Protein AF-T1AIA1-F1 (afdb_monomer_lite)

Structure (mmCIF, N/CA/C/O backbone):
data_AF-T1AIA1-F1
#
_entry.id   AF-T1AIA1-F1
#
loop_
_atom_site.group_PDB
_atom_site.id
_atom_site.type_symbol
_atom_site.label_atom_id
_atom_site.label_alt_id
_atom_site.label_comp_id
_atom_site.label_asym_id
_atom_site.label_entity_id
_atom_site.label_seq_id
_atom_site.pdbx_PDB_ins_code
_atom_site.Cartn_x
_atom_site.Cartn_y
_atom_site.Cartn_z
_atom_site.occupancy
_atom_site.B_iso_or_equiv
_atom_site.auth_seq_id
_atom_site.auth_comp_id
_atom_site.auth_asym_id
_atom_site.auth_atom_id
_atom_site.pdbx_PDB_model_num
ATOM 1 N N . MET A 1 1 ? -11.951 -2.498 -1.696 1.00 87.94 1 MET A N 1
ATOM 2 C CA . MET A 1 1 ? -12.259 -1.050 -1.630 1.00 87.94 1 MET A CA 1
ATOM 3 C C . MET A 1 1 ? -13.754 -0.791 -1.481 1.00 87.94 1 MET A C 1
ATOM 5 O O . MET A 1 1 ? -14.153 -0.479 -0.371 1.00 87.94 1 MET A O 1
ATOM 9 N N . ARG A 1 2 ? -14.587 -1.015 -2.513 1.00 91.12 2 ARG A N 1
ATOM 10 C CA . ARG A 1 2 ? -16.039 -0.711 -2.474 1.00 91.12 2 ARG A CA 1
ATOM 11 C C . ARG A 1 2 ? -16.793 -1.255 -1.250 1.00 91.12 2 ARG A C 1
ATOM 13 O O . ARG A 1 2 ? -17.653 -0.563 -0.719 1.00 91.12 2 ARG A O 1
ATOM 20 N N . ARG A 1 3 ? -16.472 -2.477 -0.800 1.00 93.62 3 ARG A N 1
ATOM 21 C CA . ARG A 1 3 ? -17.016 -3.064 0.440 1.00 93.62 3 ARG A CA 1
ATOM 22 C C . ARG A 1 3 ? -16.714 -2.180 1.652 1.00 93.62 3 ARG A C 1
ATOM 24 O O . ARG A 1 3 ? -17.634 -1.756 2.336 1.00 93.62 3 ARG A O 1
ATOM 31 N N . LEU A 1 4 ? -15.438 -1.848 1.850 1.00 93.88 4 LEU A N 1
ATOM 32 C CA . LEU A 1 4 ? -14.962 -1.035 2.970 1.00 93.88 4 LEU A CA 1
ATOM 33 C C . LEU A 1 4 ? -15.550 0.377 2.938 1.00 93.88 4 LEU A C 1
ATOM 35 O O . LEU A 1 4 ? -16.014 0.851 3.962 1.00 93.88 4 LEU A O 1
ATOM 39 N N . GLU A 1 5 ? -15.602 1.029 1.776 1.00 91.38 5 GLU A N 1
ATOM 40 C CA . GLU A 1 5 ? -16.224 2.358 1.646 1.00 91.38 5 GLU A CA 1
ATOM 41 C C . GLU A 1 5 ? -17.695 2.350 2.072 1.00 91.38 5 GLU A C 1
ATOM 43 O O . GLU A 1 5 ? -18.140 3.224 2.817 1.00 91.38 5 GLU A O 1
ATOM 48 N N . ARG A 1 6 ? -18.444 1.341 1.611 1.00 93.94 6 ARG A N 1
ATOM 49 C CA . ARG A 1 6 ? -19.867 1.180 1.913 1.00 93.94 6 ARG A CA 1
ATOM 50 C C . ARG A 1 6 ? -20.098 0.849 3.384 1.00 93.94 6 ARG A C 1
ATOM 52 O O . ARG A 1 6 ? -20.965 1.447 4.010 1.00 93.94 6 ARG A O 1
ATOM 59 N N . GLU A 1 7 ? -19.368 -0.124 3.916 1.00 95.38 7 GLU A N 1
ATOM 60 C CA . GLU A 1 7 ? -19.650 -0.697 5.235 1.00 95.38 7 GLU A CA 1
ATOM 61 C C . GLU A 1 7 ? -19.022 0.099 6.373 1.00 95.38 7 GLU A C 1
ATOM 63 O O . GLU A 1 7 ? -19.623 0.196 7.436 1.00 95.38 7 GLU A O 1
ATOM 68 N N . LEU A 1 8 ? -17.883 0.759 6.152 1.00 92.81 8 LEU A N 1
ATOM 69 C CA . LEU A 1 8 ? -17.290 1.670 7.135 1.00 92.81 8 LEU A CA 1
ATOM 70 C C . LEU A 1 8 ? -17.974 3.048 7.142 1.00 92.81 8 LEU A C 1
ATOM 72 O O . LEU A 1 8 ? -17.595 3.916 7.924 1.00 92.81 8 LEU A O 1
ATOM 76 N N . GLY A 1 9 ? -18.982 3.274 6.292 1.00 83.75 9 GLY A N 1
ATOM 77 C CA . GLY A 1 9 ? -19.882 4.426 6.398 1.00 83.75 9 GLY A CA 1
ATOM 78 C C . GLY A 1 9 ? -19.182 5.785 6.305 1.00 83.75 9 GLY A C 1
ATOM 79 O O . GLY A 1 9 ? -19.553 6.715 7.013 1.00 83.75 9 GLY A O 1
ATOM 80 N N . GLY A 1 10 ? -18.143 5.898 5.471 1.00 83.56 10 GLY A N 1
ATOM 81 C CA . GLY A 1 10 ? -17.362 7.133 5.316 1.00 83.56 10 GLY A CA 1
ATOM 82 C C . GLY A 1 10 ? -16.271 7.359 6.370 1.00 83.56 10 GLY A C 1
ATOM 83 O O . GLY A 1 10 ? -15.571 8.363 6.297 1.00 83.56 10 GLY A O 1
ATOM 84 N N . SER A 1 11 ? -16.074 6.427 7.310 1.00 91.81 11 SER A N 1
ATOM 85 C CA . SER A 1 11 ? -14.933 6.458 8.244 1.00 91.81 11 SER A CA 1
ATOM 86 C C . SER A 1 11 ? -13.616 5.986 7.618 1.00 91.81 11 SER A C 1
ATOM 88 O O . SER A 1 11 ? -12.559 6.119 8.236 1.00 91.81 11 SER A O 1
ATOM 90 N N . LEU A 1 12 ? -13.654 5.444 6.395 1.00 94.38 12 LEU A N 1
ATOM 91 C CA . LEU A 1 12 ? -12.466 5.015 5.661 1.00 94.38 12 LEU A CA 1
ATOM 92 C C . LEU A 1 12 ? -11.577 6.225 5.345 1.00 94.38 12 LEU A C 1
ATOM 94 O O . LEU A 1 12 ? -11.960 7.093 4.565 1.00 94.38 12 LEU A O 1
ATOM 98 N N . SER A 1 13 ? -10.386 6.275 5.943 1.00 93.56 13 SER A N 1
ATOM 99 C CA . SER A 1 13 ? -9.456 7.397 5.792 1.00 93.56 13 SER A CA 1
ATOM 100 C C . SER A 1 13 ? -8.325 7.123 4.810 1.00 93.56 13 SER A C 1
ATOM 102 O O . SER A 1 13 ? -7.755 8.071 4.272 1.00 93.56 13 SER A O 1
ATOM 104 N N . SER A 1 14 ? -7.963 5.857 4.593 1.00 95.19 14 SER A N 1
ATOM 105 C CA . SER A 1 14 ? -6.889 5.485 3.665 1.00 95.19 14 SER A CA 1
ATOM 106 C C . SER A 1 14 ? -7.141 4.116 3.045 1.00 95.19 14 SER A C 1
ATOM 108 O O . SER A 1 14 ? -7.561 3.185 3.733 1.00 95.19 14 SER A O 1
ATOM 110 N N . PHE A 1 15 ? -6.854 3.999 1.749 1.00 96.38 15 PHE A N 1
ATOM 111 C CA . PHE A 1 15 ? -6.821 2.733 1.022 1.00 96.38 15 PHE A CA 1
ATOM 112 C C . PHE A 1 15 ? -5.589 2.744 0.115 1.00 96.38 15 PHE A C 1
ATOM 114 O O . PHE A 1 15 ? -5.622 3.213 -1.025 1.00 96.38 15 PHE A O 1
ATOM 121 N N . GLU A 1 16 ? -4.494 2.239 0.661 1.00 97.44 16 GLU A N 1
ATOM 122 C CA . GLU A 1 16 ? -3.190 2.173 0.016 1.00 97.44 16 GLU A CA 1
ATOM 123 C C . GLU A 1 16 ? -2.985 0.786 -0.575 1.00 97.44 16 GLU A C 1
ATOM 125 O O . GLU A 1 16 ? -3.250 -0.219 0.084 1.00 97.44 16 GLU A O 1
ATOM 130 N N . VAL A 1 17 ? -2.480 0.714 -1.802 1.00 97.38 17 VAL A N 1
ATOM 131 C CA . VAL A 1 17 ? -2.192 -0.550 -2.478 1.00 97.38 17 VAL A CA 1
ATOM 132 C C . VAL A 1 17 ? -0.716 -0.638 -2.839 1.00 97.38 17 VAL A C 1
ATOM 134 O O . VAL A 1 17 ? -0.103 0.312 -3.321 1.00 97.38 17 VAL A O 1
ATOM 137 N N . MET A 1 18 ? -0.141 -1.808 -2.609 1.00 98.12 18 MET A N 1
ATOM 138 C CA . MET A 1 18 ? 1.230 -2.153 -2.950 1.00 98.12 18 MET A CA 1
ATOM 139 C C . MET A 1 18 ? 1.205 -3.408 -3.813 1.00 98.12 18 MET A C 1
ATOM 141 O O . MET A 1 18 ? 0.589 -4.412 -3.441 1.00 98.12 18 MET A O 1
ATOM 145 N N . TRP A 1 19 ? 1.885 -3.369 -4.957 1.00 97.69 19 TRP A N 1
ATOM 146 C CA . TRP A 1 19 ? 2.113 -4.576 -5.746 1.00 97.69 19 TRP A CA 1
ATOM 147 C C . TRP A 1 19 ? 3.167 -5.454 -5.073 1.00 97.69 19 TRP A C 1
ATOM 149 O O . TRP A 1 19 ? 3.934 -5.003 -4.212 1.00 97.69 19 TRP A O 1
ATOM 159 N N . ALA A 1 20 ? 3.202 -6.724 -5.470 1.00 97.38 20 ALA A N 1
ATOM 160 C CA . ALA A 1 20 ? 4.106 -7.725 -4.916 1.00 97.38 20 ALA A CA 1
ATOM 161 C C . ALA A 1 20 ? 5.574 -7.282 -4.915 1.00 97.38 20 ALA A C 1
ATOM 163 O O . ALA A 1 20 ? 6.309 -7.578 -3.975 1.00 97.38 20 ALA A O 1
ATOM 164 N N . GLU A 1 21 ? 6.001 -6.572 -5.954 1.00 96.44 21 GLU A N 1
ATOM 165 C CA . GLU A 1 21 ? 7.354 -6.049 -6.121 1.00 96.44 21 GLU A CA 1
ATOM 166 C C . GLU A 1 21 ? 7.685 -5.026 -5.034 1.00 96.44 21 GLU A C 1
ATOM 168 O O . GLU A 1 21 ? 8.702 -5.177 -4.358 1.00 96.44 21 GLU A O 1
ATOM 173 N N . PHE A 1 22 ? 6.806 -4.043 -4.806 1.00 98.06 22 PHE A N 1
ATOM 174 C CA . PHE A 1 22 ? 7.011 -3.022 -3.777 1.00 98.06 22 PHE A CA 1
ATOM 175 C C . PHE A 1 22 ? 6.980 -3.633 -2.376 1.00 98.06 22 PHE A C 1
ATOM 177 O O . PHE A 1 22 ? 7.886 -3.395 -1.582 1.00 98.06 22 PHE A O 1
ATOM 184 N N . TYR A 1 23 ? 5.991 -4.486 -2.085 1.00 98.50 23 TYR A N 1
ATOM 185 C CA . TYR A 1 23 ? 5.890 -5.120 -0.770 1.00 98.50 23 TYR A CA 1
ATOM 186 C C . TYR A 1 23 ? 7.129 -5.954 -0.442 1.00 98.50 23 TYR A C 1
ATOM 188 O O . TYR A 1 23 ? 7.689 -5.845 0.647 1.00 98.50 23 TYR A O 1
ATOM 196 N N . ARG A 1 24 ? 7.604 -6.761 -1.397 1.00 97.69 24 ARG A N 1
ATOM 197 C CA . ARG A 1 24 ? 8.828 -7.555 -1.242 1.00 97.69 24 ARG A CA 1
ATOM 198 C C . ARG A 1 24 ? 10.041 -6.662 -1.012 1.00 97.69 24 ARG A C 1
ATOM 200 O O . ARG A 1 24 ? 10.855 -6.972 -0.147 1.00 97.69 24 ARG A O 1
ATOM 207 N N . LEU A 1 25 ? 10.145 -5.563 -1.757 1.00 97.00 25 LEU A N 1
ATOM 208 C CA . LEU A 1 25 ? 11.252 -4.619 -1.672 1.00 97.00 25 LEU A CA 1
ATOM 209 C C . LEU A 1 25 ? 11.380 -4.003 -0.271 1.00 97.00 25 LEU A C 1
ATOM 211 O O . LEU A 1 25 ? 12.470 -4.028 0.296 1.00 97.00 25 LEU A O 1
ATOM 215 N N . VAL A 1 26 ? 10.274 -3.524 0.307 1.00 97.81 26 VAL A N 1
ATOM 216 C CA . VAL A 1 26 ? 10.261 -2.867 1.632 1.00 97.81 26 VAL A CA 1
ATOM 217 C C . VAL A 1 26 ? 10.292 -3.845 2.813 1.00 97.81 26 VAL A C 1
ATOM 219 O O . VAL A 1 26 ? 10.475 -3.437 3.956 1.00 97.81 26 VAL A O 1
ATOM 222 N N . THR A 1 27 ? 10.132 -5.148 2.563 1.00 97.94 27 THR A N 1
ATOM 223 C CA . THR A 1 27 ? 10.113 -6.192 3.609 1.00 97.94 27 THR A CA 1
ATOM 224 C C . THR A 1 27 ? 11.283 -7.173 3.543 1.00 97.94 27 THR A C 1
ATOM 226 O O . THR A 1 27 ? 11.347 -8.106 4.348 1.00 97.94 27 THR A O 1
ATOM 229 N N . THR A 1 28 ? 12.198 -6.989 2.587 1.00 96.69 28 THR A N 1
ATOM 230 C CA . THR A 1 28 ? 13.356 -7.864 2.373 1.00 96.69 28 THR A CA 1
ATOM 231 C C . THR A 1 28 ? 14.646 -7.071 2.507 1.00 96.69 28 THR A C 1
ATOM 233 O O . THR A 1 28 ? 14.791 -5.996 1.916 1.00 96.69 28 THR A O 1
ATOM 236 N N . ALA A 1 29 ? 15.613 -7.643 3.230 1.00 94.75 29 ALA A N 1
ATOM 237 C CA . ALA A 1 29 ? 16.941 -7.066 3.410 1.00 94.75 29 ALA A CA 1
ATOM 238 C C . ALA A 1 29 ? 17.540 -6.589 2.063 1.00 94.75 29 ALA A C 1
ATOM 240 O O . ALA A 1 29 ? 17.361 -7.262 1.043 1.00 94.75 29 ALA A O 1
ATOM 241 N N . PRO A 1 30 ? 18.238 -5.440 2.031 1.00 94.50 30 PRO A N 1
ATOM 242 C CA . PRO A 1 30 ? 18.650 -4.605 3.167 1.00 94.50 30 PRO A CA 1
ATOM 243 C C . PRO A 1 30 ? 17.568 -3.683 3.760 1.00 94.50 30 PRO A C 1
ATOM 245 O O . PRO A 1 30 ? 17.893 -2.922 4.671 1.00 94.50 30 PRO A O 1
ATOM 248 N N . ALA A 1 31 ? 16.313 -3.730 3.295 1.00 96.75 31 ALA A N 1
ATOM 249 C CA . ALA A 1 31 ? 15.253 -2.925 3.900 1.00 96.75 31 ALA A CA 1
ATOM 250 C C . ALA A 1 31 ? 15.092 -3.265 5.399 1.00 96.75 31 ALA A C 1
ATOM 252 O O . ALA A 1 31 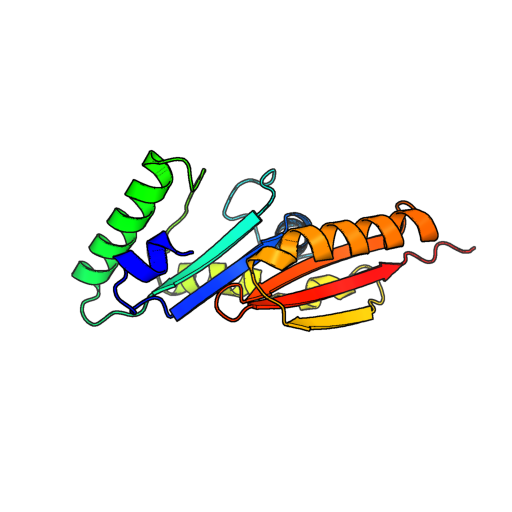? 15.198 -4.438 5.776 1.00 96.75 31 ALA A O 1
ATOM 253 N N . PRO A 1 32 ? 14.842 -2.265 6.265 1.00 95.00 32 PRO A N 1
ATOM 254 C CA . PRO A 1 32 ? 14.662 -2.483 7.701 1.00 95.00 32 PRO A CA 1
ATOM 255 C C . PRO A 1 32 ? 13.310 -3.133 8.031 1.00 95.00 32 PRO A C 1
ATOM 257 O O . PRO A 1 32 ? 13.150 -3.736 9.096 1.00 95.00 32 PRO A O 1
ATOM 260 N N . GLY A 1 33 ? 12.331 -2.989 7.133 1.00 95.00 33 GLY A N 1
ATOM 261 C CA . GLY A 1 33 ? 11.005 -3.564 7.267 1.00 95.00 33 GLY A CA 1
ATOM 262 C C . GLY A 1 33 ? 11.017 -5.090 7.238 1.00 95.00 33 GLY A C 1
ATOM 263 O O . GLY A 1 33 ? 11.888 -5.732 6.653 1.00 95.00 33 GLY A O 1
ATOM 264 N N . ARG A 1 34 ? 10.013 -5.692 7.875 1.00 96.00 34 ARG A N 1
ATOM 265 C CA . ARG A 1 34 ? 9.800 -7.143 7.886 1.00 96.00 34 ARG A CA 1
ATOM 266 C C . ARG A 1 34 ? 8.417 -7.454 7.344 1.00 96.00 34 ARG A C 1
ATOM 268 O O . ARG A 1 34 ? 7.480 -6.693 7.569 1.00 96.00 34 ARG A O 1
ATOM 275 N N . ALA A 1 35 ? 8.300 -8.585 6.657 1.00 97.19 35 ALA A N 1
ATOM 276 C CA . ALA A 1 35 ? 7.021 -9.059 6.151 1.00 97.19 35 ALA A CA 1
ATOM 277 C C . ALA A 1 35 ? 6.047 -9.287 7.320 1.00 97.19 35 ALA A C 1
ATOM 279 O O . ALA A 1 35 ? 6.364 -10.012 8.264 1.00 97.19 35 ALA A O 1
ATOM 280 N N . ILE A 1 36 ? 4.891 -8.625 7.257 1.00 96.56 36 ILE A N 1
ATOM 281 C CA . ILE A 1 36 ? 3.773 -8.786 8.202 1.00 96.56 36 ILE A CA 1
ATOM 282 C C . ILE A 1 36 ? 2.873 -9.929 7.735 1.00 96.56 36 ILE A C 1
ATOM 284 O O . ILE A 1 36 ? 2.468 -10.765 8.534 1.00 96.56 36 ILE A O 1
ATOM 288 N N . LEU A 1 37 ? 2.603 -9.965 6.430 1.00 97.50 37 LEU A N 1
ATOM 289 C CA . LEU A 1 37 ? 1.921 -11.047 5.739 1.00 97.50 37 LEU A CA 1
ATOM 290 C C . LEU A 1 37 ? 2.945 -11.835 4.912 1.00 97.50 37 LEU A C 1
ATOM 292 O O . LEU A 1 37 ? 3.941 -11.252 4.464 1.00 97.50 37 LEU A O 1
ATOM 296 N N . PRO A 1 38 ? 2.723 -13.138 4.677 1.00 97.06 38 PRO A N 1
ATOM 297 C CA . PRO A 1 38 ? 3.576 -13.923 3.796 1.00 97.06 38 PRO A CA 1
ATOM 298 C C . PRO A 1 38 ? 3.691 -13.304 2.398 1.00 97.06 38 PRO A C 1
ATOM 300 O O . PRO A 1 38 ? 2.738 -12.739 1.861 1.00 97.06 38 PRO A O 1
ATOM 303 N N . HIS A 1 39 ? 4.864 -13.448 1.779 1.00 97.62 39 HIS A N 1
ATOM 304 C CA . HIS A 1 39 ? 5.015 -13.156 0.354 1.00 97.62 39 HIS A CA 1
ATOM 305 C C . HIS A 1 39 ? 4.227 -14.166 -0.497 1.00 9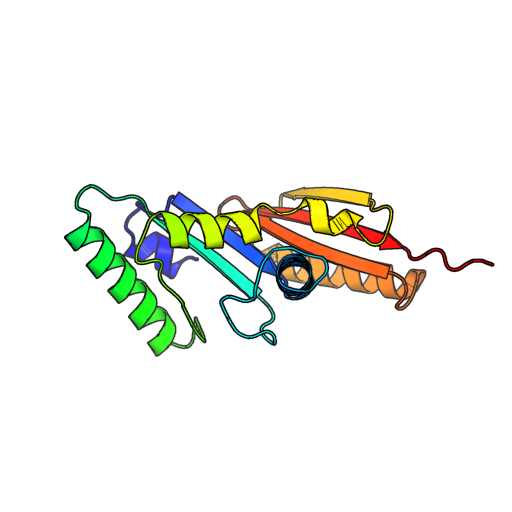7.62 39 HIS A C 1
ATOM 307 O O . HIS A 1 39 ? 3.927 -15.271 -0.052 1.00 97.62 39 HIS A O 1
ATOM 313 N N . GLY A 1 40 ? 3.960 -13.817 -1.758 1.00 96.75 40 GLY A N 1
ATOM 314 C CA . GLY A 1 40 ? 3.296 -14.698 -2.733 1.00 96.75 40 GLY A CA 1
ATOM 315 C C . GLY A 1 40 ? 1.956 -14.176 -3.251 1.00 96.75 40 GLY A C 1
ATOM 316 O O . GLY A 1 40 ? 1.425 -14.707 -4.225 1.00 96.75 40 GLY A O 1
ATOM 317 N N . HIS A 1 41 ? 1.431 -13.102 -2.664 1.00 96.94 41 HIS A N 1
ATOM 318 C CA . HIS A 1 41 ? 0.235 -12.422 -3.158 1.00 96.94 41 HIS A CA 1
ATOM 319 C C . HIS A 1 41 ? 0.585 -11.311 -4.151 1.00 96.94 41 HIS A C 1
ATOM 321 O O . HIS A 1 41 ? 1.638 -10.682 -4.044 1.00 96.94 41 HIS A O 1
ATOM 327 N N . ARG A 1 42 ? -0.313 -11.069 -5.117 1.00 95.12 42 ARG A N 1
ATOM 328 C CA . ARG A 1 42 ? -0.150 -10.024 -6.147 1.00 95.12 42 ARG A CA 1
ATOM 329 C C . ARG A 1 42 ? -0.293 -8.610 -5.589 1.00 95.12 42 ARG A C 1
ATOM 331 O O . ARG A 1 42 ? 0.360 -7.697 -6.082 1.00 95.12 42 ARG A O 1
ATOM 338 N N . PHE A 1 43 ? -1.141 -8.452 -4.577 1.00 96.12 43 PHE A N 1
ATOM 339 C CA . PHE A 1 43 ? -1.478 -7.169 -3.977 1.00 96.12 43 PHE A CA 1
ATOM 340 C C . PHE A 1 43 ? -1.441 -7.279 -2.460 1.00 96.12 43 PHE A C 1
ATOM 342 O O . PHE A 1 43 ? -1.878 -8.284 -1.898 1.00 96.12 43 PHE A O 1
ATOM 349 N N . TYR A 1 44 ? -0.980 -6.209 -1.825 1.00 98.12 44 TYR A N 1
ATOM 350 C CA . TYR A 1 44 ? -1.060 -5.978 -0.390 1.00 98.12 44 TYR A CA 1
ATOM 351 C C . TYR A 1 44 ? -1.732 -4.629 -0.199 1.00 98.12 44 TYR A C 1
ATOM 353 O O . TYR A 1 44 ? -1.404 -3.666 -0.894 1.00 98.12 44 TYR A O 1
ATOM 361 N N . VAL A 1 45 ? -2.693 -4.562 0.714 1.00 97.62 45 VAL A N 1
ATOM 362 C CA . VAL A 1 45 ? -3.476 -3.351 0.945 1.00 97.62 45 VAL A CA 1
ATOM 363 C C . VAL A 1 45 ? -3.295 -2.920 2.390 1.00 97.62 45 VAL A C 1
ATOM 365 O O . VAL A 1 45 ? -3.458 -3.731 3.299 1.00 97.62 45 VAL A O 1
ATOM 368 N N . LEU A 1 46 ? -2.979 -1.643 2.591 1.00 97.88 46 LEU A N 1
ATOM 369 C CA . LEU A 1 46 ? -3.039 -0.998 3.894 1.00 97.88 46 LEU A CA 1
ATOM 370 C C . LEU A 1 46 ? -4.304 -0.141 3.942 1.00 97.88 46 LEU A C 1
ATOM 372 O O . LEU A 1 46 ? -4.516 0.738 3.107 1.00 97.88 46 LEU A O 1
ATOM 376 N N . VAL A 1 47 ? -5.160 -0.430 4.917 1.00 96.75 47 VAL A N 1
ATOM 377 C CA . VAL A 1 47 ? -6.433 0.260 5.119 1.00 96.75 47 VAL A CA 1
ATOM 378 C C . VAL A 1 47 ? -6.420 0.910 6.494 1.00 96.75 47 VAL A C 1
ATOM 380 O O . VAL A 1 47 ? -6.070 0.261 7.476 1.00 96.75 47 VAL A O 1
ATOM 383 N N . GLU A 1 48 ? -6.836 2.172 6.567 1.00 96.00 48 GLU A N 1
ATOM 384 C CA . GLU A 1 48 ? -7.051 2.879 7.833 1.00 96.00 48 GLU A CA 1
ATOM 385 C C . GLU A 1 48 ? -8.477 3.442 7.869 1.00 96.00 48 GLU A C 1
ATOM 387 O O . GLU A 1 48 ? -8.978 3.969 6.870 1.00 96.00 48 GLU A O 1
ATOM 392 N N . SER A 1 49 ? -9.127 3.334 9.029 1.00 95.00 49 SER A N 1
ATOM 393 C CA . SER A 1 49 ? -10.405 3.980 9.331 1.00 95.00 49 SER A CA 1
ATOM 394 C C . SER A 1 49 ? -10.288 4.845 10.580 1.00 95.00 49 SER A C 1
ATOM 396 O O . SER A 1 49 ? -9.529 4.533 11.500 1.00 95.00 49 SER A O 1
ATOM 398 N N . ARG A 1 50 ? -11.069 5.925 10.638 1.00 92.69 50 ARG A N 1
ATOM 399 C CA . ARG A 1 50 ? -11.114 6.852 11.773 1.00 92.69 50 ARG A CA 1
ATOM 400 C C . ARG A 1 50 ? -12.503 6.901 12.370 1.00 92.69 50 ARG A C 1
ATOM 402 O O . ARG A 1 50 ? -13.468 7.205 11.681 1.00 92.69 50 ARG A O 1
ATOM 409 N N . GLY A 1 51 ? -12.564 6.655 13.666 1.00 90.62 51 GLY A N 1
ATOM 410 C CA . GLY A 1 51 ? -13.801 6.609 14.420 1.00 90.62 51 GLY A CA 1
ATOM 411 C C . GLY A 1 51 ? -13.817 7.570 15.603 1.00 90.62 51 GLY A C 1
ATOM 412 O O . GLY A 1 51 ? -12.881 8.341 15.823 1.00 90.62 51 GLY A O 1
ATOM 413 N N . VAL A 1 52 ? -14.902 7.512 16.367 1.00 90.62 52 VAL A N 1
ATOM 414 C CA . VAL A 1 52 ? -15.131 8.318 17.576 1.00 90.62 52 VAL A CA 1
ATOM 415 C C . VAL A 1 52 ? -15.059 7.448 18.835 1.00 90.62 52 VAL A C 1
ATOM 417 O O . VAL A 1 52 ? -14.607 7.909 19.882 1.00 90.62 52 VAL A O 1
ATOM 420 N N . SER A 1 53 ? -15.476 6.185 18.742 1.00 93.25 53 SER A N 1
ATOM 421 C CA . SER A 1 53 ? -15.504 5.206 19.826 1.00 93.25 53 SER A CA 1
ATOM 422 C C . SER A 1 53 ? -14.504 4.092 19.543 1.00 93.25 53 SER A C 1
ATOM 424 O O . SER A 1 53 ? -14.782 3.176 18.775 1.00 93.25 53 SER A O 1
ATOM 426 N N . VAL A 1 54 ? -13.356 4.130 20.225 1.00 87.75 54 VAL A N 1
ATOM 427 C CA . VAL A 1 54 ? -12.254 3.168 20.029 1.00 87.75 54 VAL A CA 1
ATOM 428 C C . VAL A 1 54 ? -12.739 1.717 19.994 1.00 87.75 54 VAL A C 1
ATOM 430 O O . VAL A 1 54 ? -12.340 0.971 19.109 1.00 87.75 54 VAL A O 1
ATOM 433 N N . GLN A 1 55 ? -13.605 1.321 20.930 1.00 92.25 55 GLN A N 1
ATOM 434 C CA . GLN A 1 55 ? -14.083 -0.057 21.000 1.00 92.25 55 GLN A CA 1
ATOM 435 C C . GLN A 1 55 ? -15.071 -0.388 19.874 1.00 92.25 55 GLN A C 1
ATOM 437 O O . GLN A 1 55 ? -14.871 -1.366 19.162 1.00 92.25 55 GLN A O 1
ATOM 442 N N . ALA A 1 56 ? -16.114 0.427 19.696 1.00 94.31 56 ALA A N 1
ATOM 443 C CA . ALA A 1 56 ? -17.161 0.130 18.718 1.00 94.31 56 ALA A CA 1
ATOM 444 C C . ALA A 1 56 ? -16.630 0.184 17.277 1.00 94.31 56 ALA A C 1
ATOM 446 O O . ALA A 1 56 ? -16.991 -0.651 16.454 1.00 94.31 56 ALA A O 1
ATOM 447 N N . ASP A 1 57 ? -15.743 1.136 16.981 1.00 94.56 57 ASP A N 1
ATOM 448 C CA . ASP A 1 57 ? -15.151 1.283 15.653 1.00 94.56 57 ASP A CA 1
ATOM 449 C C . ASP A 1 57 ? -14.145 0.160 15.353 1.00 94.56 57 ASP A C 1
ATOM 451 O O . ASP A 1 57 ? -14.081 -0.308 14.217 1.00 94.56 57 ASP A O 1
ATOM 455 N N . ALA A 1 58 ? -13.407 -0.324 16.362 1.00 93.62 58 ALA A N 1
ATOM 456 C CA . ALA A 1 58 ? -12.541 -1.494 16.213 1.00 93.62 58 ALA A CA 1
ATOM 457 C C . ALA A 1 58 ? -13.352 -2.774 15.953 1.00 93.62 58 ALA A C 1
ATOM 459 O O . ALA A 1 58 ? -13.052 -3.494 15.003 1.00 93.62 58 ALA A O 1
ATOM 460 N N . GLU A 1 59 ? -14.406 -3.027 16.737 1.00 95.62 59 GLU A N 1
ATOM 461 C CA . GLU A 1 59 ? -15.308 -4.172 16.535 1.00 95.62 59 GLU A CA 1
ATOM 462 C C . GLU A 1 59 ? -15.965 -4.123 15.145 1.00 95.62 59 GLU A C 1
ATOM 464 O O . GLU A 1 59 ? -16.025 -5.130 14.440 1.00 95.62 59 GLU A O 1
ATOM 469 N N . HIS A 1 60 ? -16.412 -2.942 14.708 1.00 95.94 60 HIS A N 1
ATOM 470 C CA . HIS A 1 60 ? -16.991 -2.757 13.377 1.00 95.94 60 HIS A CA 1
ATOM 471 C C . HIS A 1 60 ? -15.978 -3.019 12.257 1.00 95.94 60 HIS A C 1
ATOM 473 O O . HIS A 1 60 ? -16.274 -3.762 11.322 1.00 95.94 60 HIS A O 1
ATOM 479 N N . PHE A 1 61 ? -14.767 -2.468 12.364 1.00 96.50 61 PHE A N 1
ATOM 480 C CA . PHE A 1 61 ? -13.697 -2.694 11.390 1.00 96.50 61 PHE A CA 1
ATOM 481 C C . PHE A 1 61 ? -13.322 -4.179 11.277 1.00 96.50 61 PHE A C 1
ATOM 483 O O . PHE A 1 61 ? -13.189 -4.703 10.169 1.00 96.50 61 PHE A O 1
ATOM 490 N N . GLU A 1 62 ? -13.216 -4.873 12.414 1.00 96.56 62 GLU A N 1
ATOM 491 C CA . GLU A 1 62 ? -12.969 -6.316 12.477 1.00 96.56 62 GLU A CA 1
ATOM 492 C C . GLU A 1 62 ? -14.073 -7.115 11.779 1.00 96.56 62 GLU A C 1
ATOM 494 O O . GLU A 1 62 ? -13.766 -7.971 10.950 1.00 96.56 62 GLU A O 1
ATOM 499 N N . ASN A 1 63 ? -15.345 -6.794 12.030 1.00 97.06 63 ASN A N 1
ATOM 500 C CA . ASN A 1 63 ? -16.481 -7.465 11.392 1.00 97.06 63 ASN A CA 1
ATOM 501 C C . ASN A 1 63 ? -16.502 -7.264 9.868 1.00 97.06 63 ASN A C 1
ATOM 503 O O . ASN A 1 63 ? -16.762 -8.204 9.113 1.00 97.06 63 ASN A O 1
ATOM 507 N N . VAL A 1 64 ? -16.200 -6.051 9.397 1.00 96.94 64 VAL A N 1
ATOM 508 C CA . VAL A 1 64 ? -16.140 -5.748 7.959 1.00 96.94 64 VAL A CA 1
ATOM 509 C C . VAL A 1 64 ? -15.017 -6.534 7.272 1.00 96.94 64 VAL A C 1
ATOM 511 O O . VAL A 1 64 ? -15.222 -7.055 6.171 1.00 96.94 64 VAL A O 1
ATOM 514 N N . LEU A 1 65 ? -13.843 -6.652 7.904 1.00 96.94 65 LEU A N 1
ATOM 515 C CA . LEU A 1 65 ? -12.736 -7.459 7.380 1.00 96.94 65 LEU A CA 1
ATOM 516 C C . LEU A 1 65 ? -13.017 -8.962 7.456 1.00 96.94 65 LEU A C 1
ATOM 518 O O . LEU A 1 65 ? -12.694 -9.674 6.507 1.00 96.94 65 LEU A O 1
ATOM 522 N N . ALA A 1 66 ? -13.650 -9.439 8.531 1.00 97.25 66 ALA A N 1
ATOM 523 C CA . ALA A 1 66 ? -14.056 -10.834 8.670 1.00 97.25 66 ALA A CA 1
ATOM 524 C C . ALA A 1 66 ? -14.981 -11.256 7.522 1.00 97.25 66 ALA A C 1
ATOM 526 O O . ALA A 1 66 ? -14.711 -12.249 6.854 1.00 97.25 66 ALA A O 1
ATOM 527 N N . GLY A 1 67 ? -15.991 -10.445 7.196 1.00 97.75 67 GLY A N 1
ATOM 528 C CA . GLY A 1 67 ? -16.846 -10.733 6.046 1.00 97.75 67 GLY A CA 1
ATOM 529 C C . GLY A 1 67 ? -16.093 -10.710 4.705 1.00 97.75 67 GLY A C 1
ATOM 530 O O . GLY A 1 67 ? -16.414 -11.486 3.813 1.00 97.75 67 GLY A O 1
ATOM 531 N N . ALA A 1 68 ? -15.075 -9.854 4.544 1.00 97.44 68 ALA A N 1
ATOM 532 C CA . ALA A 1 68 ? -14.266 -9.819 3.320 1.00 97.44 68 ALA A CA 1
ATOM 533 C C . ALA A 1 68 ? -13.383 -11.073 3.167 1.00 97.44 68 ALA A C 1
ATOM 535 O O . ALA A 1 68 ? -13.128 -11.513 2.045 1.00 97.44 68 ALA A O 1
ATOM 536 N N . LEU A 1 69 ? -12.926 -11.642 4.288 1.00 96.88 69 LEU A N 1
ATOM 537 C CA . LEU A 1 69 ? -12.231 -12.930 4.335 1.00 96.88 69 LEU A CA 1
ATOM 538 C C . LEU A 1 69 ? -13.187 -14.087 4.009 1.00 96.88 69 LEU A C 1
ATOM 540 O O . LEU A 1 69 ? -12.850 -14.940 3.192 1.00 96.88 69 LEU A O 1
ATOM 544 N N . GLU A 1 70 ? -14.384 -14.102 4.603 1.00 97.56 70 GLU A N 1
ATOM 545 C CA . GLU A 1 70 ? -15.406 -15.134 4.362 1.00 97.56 70 GLU A CA 1
ATOM 546 C C . GLU A 1 70 ? -15.857 -15.184 2.894 1.00 97.56 70 GLU A C 1
ATOM 548 O O . GLU A 1 70 ? -15.995 -16.269 2.327 1.00 97.56 70 GLU A O 1
ATOM 553 N N . ASP A 1 71 ? -16.009 -14.020 2.257 1.00 97.62 71 ASP A N 1
ATOM 554 C CA . ASP A 1 71 ? -16.370 -13.904 0.838 1.00 97.62 71 ASP A CA 1
ATOM 555 C C . ASP A 1 71 ? -15.190 -14.190 -0.117 1.00 97.62 71 ASP A C 1
ATOM 557 O O . ASP A 1 71 ? -15.359 -14.205 -1.339 1.00 97.62 71 ASP A O 1
ATOM 561 N N . GLY A 1 72 ? -13.979 -14.403 0.413 1.00 96.19 72 GLY A N 1
ATOM 562 C CA . GLY A 1 72 ? -12.769 -14.657 -0.371 1.00 96.19 72 GLY A CA 1
ATOM 563 C C . GLY A 1 72 ? -12.239 -13.440 -1.140 1.00 96.19 72 GLY A C 1
ATOM 564 O O . GLY A 1 72 ? -11.402 -13.595 -2.031 1.00 96.19 72 GLY A O 1
ATOM 565 N N . GLU A 1 73 ? -12.702 -12.227 -0.816 1.00 96.12 73 GLU A N 1
ATOM 566 C CA . GLU A 1 73 ? -12.156 -10.977 -1.367 1.00 96.12 73 GLU A CA 1
ATOM 567 C C . GLU A 1 73 ? -10.756 -10.682 -0.806 1.00 96.12 73 GLU A C 1
ATOM 569 O O . GLU A 1 73 ? -9.912 -10.092 -1.486 1.00 96.12 73 GLU A O 1
ATO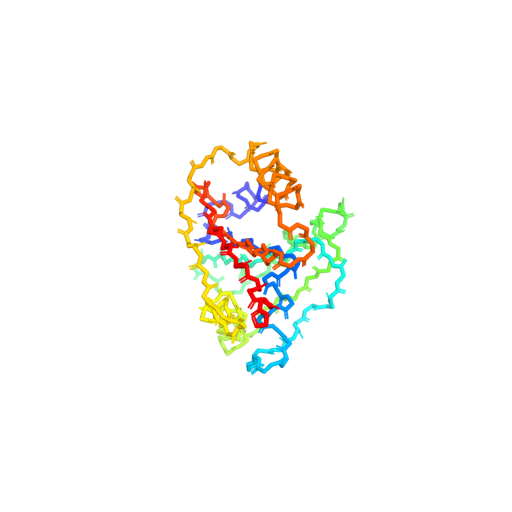M 574 N N . VAL A 1 74 ? -10.518 -11.099 0.439 1.00 96.44 74 VAL A N 1
ATOM 575 C CA . VAL A 1 74 ? -9.236 -11.037 1.141 1.00 96.44 74 VAL A CA 1
ATOM 576 C C . VAL A 1 74 ? -8.824 -12.463 1.502 1.00 96.44 74 VAL A C 1
ATOM 578 O O . VAL A 1 74 ? -9.660 -13.281 1.867 1.00 96.44 74 VAL A O 1
ATOM 581 N N . VAL A 1 75 ? -7.534 -12.773 1.382 1.00 96.81 75 VAL A N 1
ATOM 582 C CA . VAL A 1 75 ? -6.999 -14.122 1.653 1.00 96.81 75 VAL A CA 1
ATOM 583 C C . VAL A 1 75 ? -6.380 -14.259 3.041 1.00 96.81 75 VAL A C 1
ATOM 585 O O . VAL A 1 75 ? -6.370 -15.351 3.596 1.00 96.81 75 VAL A O 1
ATOM 588 N N . ASP A 1 76 ? -5.851 -13.163 3.580 1.00 97.12 76 ASP A N 1
ATOM 589 C CA . ASP A 1 76 ? -5.259 -13.073 4.911 1.00 97.12 76 ASP A CA 1
ATOM 590 C C . ASP A 1 76 ? -5.255 -11.601 5.353 1.00 97.12 76 ASP A C 1
ATOM 592 O O . ASP A 1 76 ? -5.215 -10.696 4.510 1.00 97.12 76 ASP A O 1
ATOM 596 N N . ALA A 1 77 ? -5.316 -11.350 6.658 1.00 97.19 77 ALA A N 1
ATOM 597 C CA . ALA A 1 77 ? -5.346 -10.006 7.217 1.00 97.19 77 ALA A CA 1
ATOM 598 C C . ALA A 1 77 ? -4.717 -9.955 8.613 1.00 97.19 77 ALA A C 1
ATOM 600 O O . ALA A 1 77 ? -4.968 -10.800 9.469 1.00 97.19 77 ALA A O 1
ATOM 601 N N . VAL A 1 78 ? -3.960 -8.887 8.871 1.00 97.69 78 VAL A N 1
ATOM 602 C CA . VAL A 1 78 ? -3.440 -8.554 10.202 1.00 97.69 78 VAL A CA 1
ATOM 603 C C . VAL A 1 78 ? -3.982 -7.189 10.597 1.00 97.69 78 VAL A C 1
ATOM 605 O O . VAL A 1 78 ? -3.844 -6.221 9.851 1.00 97.69 78 VAL A O 1
ATOM 608 N N . ILE A 1 79 ? -4.583 -7.110 11.782 1.00 97.19 79 ILE A N 1
ATOM 609 C CA . ILE A 1 79 ? -5.151 -5.877 12.334 1.00 97.19 79 ILE A CA 1
ATOM 610 C C . ILE A 1 79 ? -4.249 -5.408 13.470 1.00 97.19 79 ILE A C 1
ATOM 612 O O . ILE A 1 79 ? -4.003 -6.159 14.413 1.00 97.19 79 ILE A O 1
ATOM 616 N N . ALA A 1 80 ? -3.771 -4.166 13.386 1.00 96.81 80 ALA A N 1
ATOM 617 C CA . ALA A 1 80 ? -2.980 -3.560 14.449 1.00 96.81 80 ALA A CA 1
ATOM 618 C C . ALA A 1 80 ? -3.808 -3.432 15.739 1.00 96.81 80 ALA A C 1
ATOM 620 O O . ALA A 1 80 ? -4.920 -2.906 15.730 1.00 96.81 80 ALA A O 1
ATOM 621 N N . LYS A 1 81 ? -3.240 -3.869 16.863 1.00 94.50 81 LYS A N 1
ATOM 622 C CA . LYS A 1 81 ? -3.819 -3.783 18.213 1.00 94.50 81 LYS A CA 1
ATOM 623 C C . LYS A 1 81 ? -3.153 -2.704 19.072 1.00 94.50 81 LYS A C 1
ATOM 625 O O . LYS A 1 81 ? -3.514 -2.518 20.232 1.00 94.50 81 LYS A O 1
ATOM 630 N N . SER A 1 82 ? -2.186 -1.976 18.513 1.00 94.81 82 SER A N 1
ATOM 631 C CA . SER A 1 82 ? -1.526 -0.835 19.153 1.00 94.81 82 SER A CA 1
ATOM 632 C C . SER A 1 82 ? -1.112 0.232 18.135 1.00 94.81 82 SER A C 1
ATOM 634 O O . SER A 1 82 ? -0.943 -0.049 16.948 1.00 94.81 82 SER A O 1
ATOM 636 N N . ASP A 1 83 ? -0.885 1.464 18.602 1.00 95.50 83 ASP A N 1
ATOM 637 C CA . ASP A 1 83 ? -0.340 2.532 17.750 1.00 95.50 83 ASP A CA 1
ATOM 638 C C . ASP A 1 83 ? 1.073 2.201 17.240 1.00 95.50 83 ASP A C 1
ATOM 640 O O . ASP A 1 83 ? 1.434 2.589 16.131 1.00 95.50 83 ASP A O 1
ATOM 644 N N . THR A 1 84 ? 1.861 1.438 18.005 1.00 97.75 84 THR A N 1
ATOM 645 C CA . THR A 1 84 ? 3.170 0.948 17.559 1.00 97.75 84 THR A CA 1
ATOM 646 C C . THR A 1 84 ? 3.030 0.027 16.351 1.00 97.75 84 THR A C 1
ATOM 648 O O . THR A 1 84 ? 3.689 0.265 15.345 1.00 97.75 84 THR A O 1
ATOM 651 N N . GLU A 1 85 ? 2.141 -0.968 16.404 1.00 97.44 85 GLU A N 1
ATOM 652 C CA . GLU A 1 85 ? 1.884 -1.864 15.267 1.00 97.44 85 GLU A CA 1
ATOM 653 C C . GLU A 1 85 ? 1.325 -1.104 14.059 1.00 97.44 85 GLU A C 1
ATOM 655 O O . GLU A 1 85 ? 1.776 -1.322 12.935 1.00 97.44 85 GLU A O 1
ATOM 660 N N . ARG A 1 86 ? 0.412 -0.151 14.292 1.00 97.38 86 ARG A N 1
ATOM 661 C CA . ARG A 1 86 ? -0.125 0.733 13.247 1.00 97.38 86 ARG A CA 1
ATOM 662 C C . ARG A 1 86 ? 0.996 1.510 12.552 1.00 97.38 86 ARG A C 1
ATOM 664 O O . ARG A 1 86 ? 1.066 1.535 11.326 1.00 97.38 86 ARG A O 1
ATOM 671 N N . LYS A 1 87 ? 1.905 2.116 13.322 1.00 97.94 87 LYS A N 1
ATOM 672 C CA . LYS A 1 87 ? 3.081 2.826 12.794 1.00 97.94 87 LYS A CA 1
ATOM 673 C C . LYS A 1 87 ? 4.035 1.893 12.057 1.00 97.94 87 LYS A C 1
ATOM 675 O O . LYS A 1 87 ? 4.580 2.293 11.036 1.00 97.94 87 LYS A O 1
ATOM 680 N N . THR A 1 88 ? 4.222 0.663 12.532 1.00 97.69 88 THR A N 1
ATOM 681 C CA . THR A 1 88 ? 5.026 -0.340 11.824 1.00 97.69 88 THR A CA 1
ATOM 682 C C . THR A 1 88 ? 4.425 -0.661 10.457 1.00 97.69 88 THR A C 1
ATOM 684 O O . THR A 1 88 ? 5.152 -0.637 9.468 1.00 97.69 88 THR A O 1
ATOM 687 N N . MET A 1 89 ? 3.111 -0.883 10.364 1.00 98.38 89 MET A N 1
ATOM 688 C CA . MET A 1 89 ? 2.433 -1.102 9.078 1.00 98.38 89 MET A CA 1
ATOM 689 C C . MET A 1 89 ? 2.612 0.085 8.123 1.00 98.38 89 MET A C 1
ATOM 691 O O . MET A 1 89 ? 3.013 -0.114 6.977 1.00 98.38 89 MET A O 1
ATOM 695 N N . TRP A 1 90 ? 2.394 1.313 8.605 1.00 98.25 90 TRP A N 1
ATOM 696 C CA . TRP A 1 90 ? 2.608 2.528 7.809 1.00 98.25 90 TRP A CA 1
ATOM 697 C C . TRP A 1 90 ? 4.058 2.693 7.362 1.00 98.25 90 TRP A C 1
ATOM 699 O O . TRP A 1 90 ? 4.300 3.004 6.203 1.00 98.25 90 TRP A O 1
ATOM 709 N N . SER A 1 91 ? 5.029 2.392 8.228 1.00 97.88 91 SER A N 1
ATOM 710 C CA . SER A 1 91 ? 6.448 2.505 7.876 1.00 97.88 91 SER A CA 1
ATOM 711 C C . SER A 1 91 ? 6.843 1.633 6.683 1.00 97.88 91 SER A C 1
ATOM 713 O O . SER A 1 91 ? 7.699 2.044 5.913 1.00 97.88 91 SER A O 1
ATOM 715 N N . LEU A 1 92 ? 6.193 0.479 6.474 1.00 97.88 92 LEU A N 1
ATOM 716 C CA . LEU A 1 92 ? 6.421 -0.337 5.277 1.00 97.88 92 LEU A CA 1
ATOM 717 C C . LEU A 1 92 ? 5.901 0.356 4.016 1.00 97.88 92 LEU A C 1
ATOM 719 O O . LEU A 1 92 ? 6.584 0.380 2.997 1.00 97.88 92 LEU A O 1
ATOM 723 N N . ARG A 1 93 ? 4.692 0.922 4.084 1.00 97.81 93 ARG A N 1
ATOM 724 C CA . ARG A 1 93 ? 4.090 1.658 2.967 1.00 97.81 93 ARG A CA 1
ATOM 725 C C . ARG A 1 93 ? 4.877 2.931 2.637 1.00 97.81 93 ARG A C 1
ATOM 727 O O . ARG A 1 93 ? 4.977 3.284 1.462 1.00 97.81 93 ARG A O 1
ATOM 734 N N . ASP A 1 94 ? 5.434 3.593 3.645 1.00 97.38 94 ASP A N 1
ATOM 735 C CA . ASP A 1 94 ? 6.114 4.883 3.510 1.00 97.38 94 ASP A CA 1
ATOM 736 C C . ASP A 1 94 ? 7.611 4.765 3.178 1.00 97.38 94 ASP A C 1
ATOM 738 O O . ASP A 1 94 ? 8.223 5.764 2.795 1.00 97.38 94 ASP A O 1
ATOM 742 N N . ASP A 1 95 ? 8.213 3.571 3.260 1.00 96.88 95 ASP A N 1
ATOM 743 C CA . ASP A 1 95 ? 9.629 3.327 2.929 1.00 96.88 95 ASP A CA 1
ATOM 744 C C . ASP A 1 95 ? 9.876 3.294 1.406 1.00 96.88 95 ASP A C 1
ATOM 746 O O . ASP A 1 95 ? 10.478 2.383 0.836 1.00 96.88 95 ASP A O 1
ATOM 750 N N . VAL A 1 96 ? 9.400 4.329 0.712 1.00 95.75 96 VAL A N 1
ATOM 751 C CA . VAL A 1 96 ? 9.553 4.500 -0.738 1.00 95.75 96 VAL A CA 1
ATOM 752 C C . VAL A 1 96 ? 11.011 4.704 -1.144 1.00 95.75 96 VAL A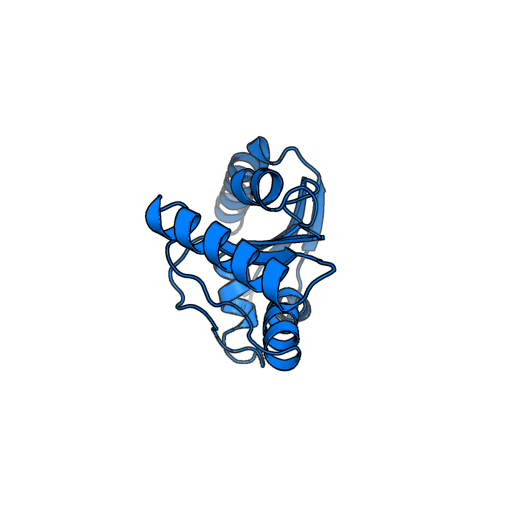 C 1
ATOM 754 O O . VAL A 1 96 ? 11.353 4.487 -2.298 1.00 95.75 96 VAL A O 1
ATOM 757 N N . ALA A 1 97 ? 11.899 5.064 -0.211 1.00 94.44 97 ALA A N 1
ATOM 758 C CA . ALA A 1 97 ? 13.331 5.197 -0.473 1.00 94.44 97 ALA A CA 1
ATOM 759 C C . ALA A 1 97 ? 13.970 3.878 -0.946 1.00 94.44 97 ALA A C 1
ATOM 761 O O . ALA A 1 97 ? 14.980 3.899 -1.651 1.00 94.44 97 ALA A O 1
ATOM 762 N N . GLN A 1 98 ? 13.366 2.725 -0.626 1.00 96.38 98 GLN A N 1
ATOM 763 C CA . GLN A 1 98 ? 13.872 1.430 -1.084 1.00 96.38 98 GLN A CA 1
ATOM 764 C C . GLN A 1 98 ? 13.861 1.286 -2.610 1.00 96.38 98 GLN A C 1
ATOM 766 O O . GLN A 1 98 ? 14.657 0.519 -3.145 1.00 96.38 98 GLN A O 1
ATOM 771 N N . VAL A 1 99 ? 13.012 2.025 -3.334 1.00 95.38 99 VAL A N 1
ATOM 772 C CA . VAL A 1 99 ? 12.874 1.896 -4.801 1.00 95.38 99 VAL A CA 1
ATOM 773 C C . VAL A 1 99 ? 14.118 2.312 -5.569 1.00 95.38 99 VAL A C 1
ATOM 775 O O . VAL A 1 99 ? 14.319 1.857 -6.689 1.00 95.38 99 VAL A O 1
ATOM 778 N N . THR A 1 100 ? 14.973 3.130 -4.958 1.00 94.69 100 THR A N 1
ATOM 779 C CA . THR A 1 100 ? 16.234 3.585 -5.553 1.00 94.69 100 THR A CA 1
ATOM 780 C C . THR A 1 100 ? 17.449 2.833 -5.019 1.00 94.69 100 THR A C 1
ATOM 782 O O . THR A 1 100 ? 18.578 3.174 -5.366 1.00 94.69 100 THR A O 1
ATOM 785 N N . ARG A 1 101 ? 17.262 1.841 -4.135 1.00 92.25 101 ARG A N 1
ATOM 786 C CA . ARG A 1 101 ? 18.383 1.181 -3.442 1.00 92.25 101 ARG A CA 1
ATOM 787 C C . ARG A 1 101 ? 19.291 0.397 -4.395 1.00 92.25 101 ARG A C 1
ATOM 789 O O . ARG A 1 101 ? 20.491 0.317 -4.162 1.00 92.25 101 ARG A O 1
ATOM 796 N N . ASP A 1 102 ? 18.708 -0.135 -5.467 1.00 89.94 102 ASP A N 1
ATOM 797 C CA . ASP A 1 102 ? 19.387 -0.961 -6.469 1.00 89.94 102 ASP A CA 1
ATOM 798 C C . ASP A 1 102 ? 19.807 -0.130 -7.704 1.00 89.94 102 ASP A C 1
ATOM 800 O O . ASP A 1 102 ? 20.206 -0.670 -8.732 1.00 89.94 102 ASP A O 1
ATOM 804 N N . GLY A 1 103 ? 19.725 1.204 -7.624 1.00 91.69 103 GLY A N 1
ATOM 805 C CA . GLY A 1 103 ? 20.174 2.122 -8.671 1.00 91.69 103 GLY A CA 1
ATOM 806 C C . GLY A 1 103 ? 19.137 3.181 -9.055 1.00 91.69 103 GLY A C 1
ATOM 807 O O . GLY A 1 103 ? 18.075 3.286 -8.434 1.00 91.69 103 GLY A O 1
ATOM 808 N N . PRO A 1 104 ? 19.435 3.994 -10.083 1.00 92.50 104 PRO A N 1
ATOM 809 C CA . PRO A 1 104 ? 18.550 5.067 -10.515 1.00 92.50 104 PRO A CA 1
ATOM 810 C C . PRO A 1 104 ? 17.218 4.526 -11.048 1.00 92.50 104 PRO A C 1
ATOM 812 O O . PRO A 1 104 ? 17.145 3.440 -11.631 1.00 92.50 104 PRO A O 1
ATOM 815 N N . VAL A 1 105 ? 16.166 5.327 -10.874 1.00 95.12 105 VAL A N 1
ATOM 816 C CA . VAL A 1 105 ? 14.828 5.064 -11.412 1.00 95.12 105 VAL A CA 1
ATOM 817 C C . VAL A 1 105 ? 14.261 6.323 -12.059 1.00 95.12 105 VAL A C 1
ATOM 819 O O . VAL A 1 105 ? 14.536 7.442 -11.629 1.00 95.12 105 VAL A O 1
ATOM 822 N N . SER A 1 106 ? 13.439 6.131 -13.082 1.00 95.69 106 SER A N 1
ATOM 823 C CA . SER A 1 106 ? 12.512 7.137 -13.587 1.00 95.69 106 SER A CA 1
ATOM 824 C C . SER A 1 106 ? 11.193 6.997 -12.837 1.00 95.69 106 SER A C 1
ATOM 826 O O . SER A 1 106 ? 10.576 5.929 -12.859 1.00 95.69 106 SER A O 1
ATOM 828 N N . ALA A 1 107 ? 10.795 8.068 -12.156 1.00 96.56 107 ALA A N 1
ATOM 829 C CA . ALA A 1 107 ? 9.571 8.129 -11.374 1.00 96.56 107 ALA A CA 1
ATOM 830 C C . ALA A 1 107 ? 8.440 8.762 -12.187 1.00 96.56 107 ALA A C 1
ATOM 832 O O . ALA A 1 107 ? 8.619 9.824 -12.785 1.00 96.56 107 ALA A O 1
ATOM 833 N N . PHE A 1 108 ? 7.271 8.130 -12.164 1.00 97.88 108 PHE A N 1
ATOM 834 C CA . PHE A 1 108 ? 6.053 8.635 -12.780 1.00 97.88 108 PHE A CA 1
ATOM 835 C C . PHE A 1 108 ? 4.929 8.655 -11.747 1.00 97.88 108 PHE A C 1
ATOM 837 O O . PHE A 1 108 ? 4.710 7.671 -11.041 1.00 97.88 108 PHE A O 1
ATOM 844 N N . ASP A 1 109 ? 4.213 9.774 -11.698 1.00 97.50 109 ASP A N 1
ATOM 845 C CA . ASP A 1 109 ? 3.028 9.976 -10.868 1.00 97.50 109 ASP A CA 1
ATOM 846 C C . ASP A 1 109 ? 1.804 10.053 -11.790 1.00 97.50 109 ASP A C 1
ATOM 848 O O . ASP A 1 109 ? 1.676 10.979 -12.598 1.00 97.50 109 ASP A O 1
ATOM 852 N N . VAL A 1 110 ? 0.963 9.017 -11.765 1.00 97.62 110 VAL A N 1
ATOM 853 C CA . VAL A 1 110 ? -0.048 8.764 -12.800 1.00 97.62 110 VAL A CA 1
ATOM 854 C C . VAL A 1 110 ? -1.428 8.665 -12.167 1.00 97.62 110 VAL A C 1
ATOM 856 O O . VAL A 1 110 ? -1.695 7.774 -11.367 1.00 97.62 110 VAL A O 1
ATOM 859 N N . SER A 1 111 ? -2.336 9.550 -12.580 1.00 97.06 111 SER A N 1
ATOM 860 C CA . SER A 1 111 ? -3.740 9.512 -12.157 1.00 97.06 111 SER A CA 1
ATOM 861 C C . SER A 1 111 ? -4.637 9.016 -13.286 1.00 97.06 111 SER A C 1
ATOM 863 O O . SER A 1 111 ? -4.577 9.522 -14.408 1.00 97.06 111 SER A O 1
ATOM 865 N N . LEU A 1 112 ? -5.478 8.026 -12.995 1.00 96.19 112 LEU A N 1
ATOM 866 C CA . LEU A 1 112 ? -6.383 7.392 -13.952 1.00 96.19 112 LEU A CA 1
ATOM 867 C C . LEU A 1 112 ? -7.560 6.719 -13.238 1.00 96.19 112 LEU A C 1
ATOM 869 O O . LEU A 1 112 ? -7.567 6.551 -12.020 1.00 96.19 112 LEU A O 1
ATOM 873 N N . LYS A 1 113 ? -8.587 6.312 -13.993 1.00 95.44 113 LYS A N 1
ATOM 874 C CA . LYS A 1 113 ? -9.714 5.580 -13.402 1.00 95.44 113 LYS A CA 1
ATOM 875 C C . LYS A 1 113 ? -9.214 4.251 -12.843 1.00 95.44 113 LYS A C 1
ATOM 877 O O . LYS A 1 113 ? -8.503 3.524 -13.529 1.00 95.44 113 LYS A O 1
ATOM 882 N N . ILE A 1 114 ? -9.679 3.887 -11.647 1.00 92.50 114 ILE A N 1
ATOM 883 C CA . ILE A 1 114 ? -9.304 2.635 -10.964 1.00 92.50 114 ILE A CA 1
ATOM 884 C C . ILE A 1 114 ? -9.486 1.410 -11.875 1.00 92.50 114 ILE A C 1
ATOM 886 O O . ILE A 1 114 ? -8.637 0.524 -11.908 1.00 92.50 114 ILE A O 1
ATOM 890 N N . ASN A 1 115 ? -10.567 1.376 -12.659 1.00 93.19 115 ASN A N 1
ATOM 891 C CA . ASN A 1 115 ? -10.855 0.261 -13.567 1.00 93.19 115 ASN A CA 1
ATOM 892 C C . ASN A 1 115 ? -9.873 0.156 -14.750 1.00 93.19 115 ASN A C 1
ATOM 894 O O . ASN A 1 115 ? -9.751 -0.924 -15.322 1.00 93.19 115 ASN A O 1
ATOM 898 N N . ASP A 1 116 ? -9.174 1.240 -15.098 1.00 96.06 116 ASP A N 1
ATOM 899 C CA . ASP A 1 116 ? -8.218 1.285 -16.210 1.00 96.06 116 ASP A CA 1
ATOM 900 C C . ASP A 1 116 ? -6.788 0.936 -15.744 1.00 96.06 116 A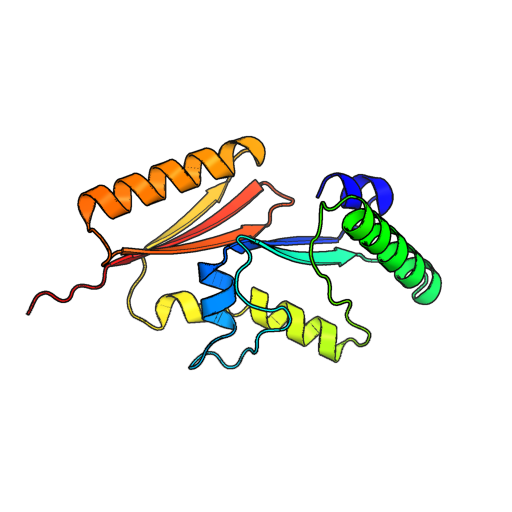SP A C 1
ATOM 902 O O . ASP A 1 116 ? -5.937 0.580 -16.560 1.00 96.06 116 ASP A O 1
ATOM 906 N N . MET A 1 117 ? -6.521 0.982 -14.430 1.00 95.19 117 MET A N 1
ATOM 907 C CA . MET A 1 117 ? -5.194 0.736 -13.846 1.00 95.19 117 MET A CA 1
ATOM 908 C C . MET A 1 117 ? -4.577 -0.618 -14.212 1.00 95.19 117 MET A C 1
ATOM 910 O O . MET A 1 117 ? -3.408 -0.623 -14.598 1.00 95.19 117 MET A O 1
ATOM 914 N N . PRO A 1 118 ? -5.295 -1.762 -14.132 1.00 93.69 118 PRO A N 1
ATOM 915 C CA . PRO A 1 118 ? -4.690 -3.051 -14.461 1.00 93.69 118 PRO A CA 1
ATOM 916 C C . PRO A 1 118 ? -4.213 -3.105 -15.916 1.00 93.69 118 PRO A C 1
ATOM 918 O O . PRO A 1 118 ? -3.079 -3.492 -16.178 1.00 93.69 118 PRO A O 1
ATOM 921 N N . GLY A 1 119 ? -5.046 -2.635 -16.853 1.00 96.88 119 GLY A N 1
ATOM 922 C CA . GLY A 1 119 ? -4.703 -2.610 -18.275 1.00 96.88 119 GLY A CA 1
ATOM 923 C C . GLY A 1 119 ? -3.525 -1.686 -18.580 1.00 96.88 119 GLY A C 1
ATOM 924 O O . GLY A 1 119 ? -2.626 -2.072 -19.324 1.00 96.88 119 GLY A O 1
ATOM 925 N N . TYR A 1 120 ? -3.494 -0.504 -17.955 1.00 97.31 120 TYR A N 1
ATOM 926 C CA . TYR A 1 120 ? -2.384 0.440 -18.077 1.00 97.31 120 TYR A CA 1
ATOM 927 C C . TYR A 1 120 ? -1.054 -0.170 -17.612 1.00 97.31 120 TYR A C 1
ATOM 929 O O . TYR A 1 120 ? -0.066 -0.142 -18.345 1.00 97.31 120 TYR A O 1
ATOM 937 N N . LEU A 1 121 ? -1.025 -0.763 -16.414 1.00 96.44 121 LEU A N 1
ATOM 938 C CA . LEU A 1 121 ? 0.194 -1.360 -15.865 1.00 96.44 121 LEU A CA 1
ATOM 939 C C . LEU A 1 121 ? 0.669 -2.565 -16.687 1.00 96.44 121 LEU A C 1
ATOM 941 O O . LEU A 1 121 ? 1.870 -2.701 -16.917 1.00 96.44 121 LEU A O 1
ATOM 945 N N . ASP A 1 122 ? -0.252 -3.395 -17.183 1.00 96.00 122 ASP A N 1
ATOM 946 C CA . ASP A 1 122 ? 0.070 -4.534 -18.049 1.00 96.00 122 ASP A CA 1
ATOM 947 C C . ASP A 1 122 ? 0.659 -4.098 -19.400 1.00 96.00 122 ASP A C 1
ATOM 949 O O . ASP A 1 122 ? 1.528 -4.776 -19.957 1.00 96.00 122 ASP A O 1
ATOM 953 N N . GLU A 1 123 ? 0.178 -2.990 -19.965 1.00 97.50 123 GLU A N 1
ATOM 954 C CA . GLU A 1 123 ? 0.717 -2.418 -21.200 1.00 97.50 123 GLU A CA 1
ATOM 955 C C . GLU A 1 123 ? 2.123 -1.854 -20.981 1.00 97.50 123 GLU A C 1
ATOM 957 O O . GLU A 1 123 ? 3.049 -2.224 -21.710 1.00 97.50 123 GLU A O 1
ATOM 962 N N . VAL A 1 124 ? 2.301 -1.029 -19.943 1.00 95.94 124 VAL A N 1
ATOM 963 C CA . VAL A 1 124 ? 3.599 -0.436 -19.593 1.00 95.94 124 VAL A CA 1
ATOM 964 C C . VAL A 1 124 ? 4.627 -1.528 -19.315 1.00 95.94 124 VAL A C 1
ATOM 966 O O . VAL A 1 124 ? 5.691 -1.537 -19.931 1.00 95.94 124 VAL A O 1
ATOM 969 N N . HIS A 1 125 ? 4.304 -2.491 -18.449 1.00 94.69 125 HIS A N 1
ATOM 970 C CA . HIS A 1 125 ? 5.218 -3.576 -18.102 1.00 94.69 125 HIS A CA 1
ATOM 971 C C . HIS A 1 125 ? 5.639 -4.384 -19.338 1.00 94.69 125 HIS A C 1
ATOM 973 O O . HIS A 1 125 ? 6.823 -4.658 -19.534 1.00 94.69 125 HIS A O 1
ATOM 979 N N . ARG A 1 126 ? 4.698 -4.703 -20.232 1.00 95.25 126 ARG A N 1
ATOM 980 C CA . ARG A 1 126 ? 4.992 -5.429 -21.476 1.00 95.25 126 ARG A CA 1
ATOM 981 C C . ARG A 1 126 ? 5.891 -4.634 -22.418 1.00 95.25 126 ARG A C 1
ATOM 983 O O . ARG A 1 126 ? 6.797 -5.216 -23.010 1.00 95.25 126 ARG A O 1
ATOM 990 N N . ALA A 1 127 ? 5.655 -3.331 -22.561 1.00 95.38 127 ALA A N 1
ATOM 991 C CA . ALA A 1 127 ? 6.484 -2.461 -23.389 1.00 95.38 127 ALA A CA 1
ATOM 992 C C . ALA A 1 127 ? 7.917 -2.355 -22.841 1.00 95.38 127 ALA A C 1
ATOM 994 O O . ALA A 1 127 ? 8.878 -2.444 -23.607 1.00 95.38 127 ALA A O 1
ATOM 995 N N . LEU A 1 128 ? 8.059 -2.237 -21.517 1.00 94.19 128 LEU A N 1
ATOM 996 C CA . LEU A 1 128 ? 9.353 -2.219 -20.839 1.00 94.19 128 LEU A CA 1
ATOM 997 C C . LEU A 1 128 ? 10.124 -3.530 -21.063 1.00 94.19 128 LEU A C 1
ATOM 999 O O . LEU A 1 128 ? 11.258 -3.507 -21.541 1.00 94.19 128 LEU A O 1
ATOM 1003 N N . VAL A 1 129 ? 9.485 -4.678 -20.816 1.00 92.62 129 VAL A N 1
ATOM 1004 C CA . VAL A 1 129 ? 10.097 -6.003 -21.020 1.00 92.62 129 VAL A CA 1
ATOM 1005 C C . VAL A 1 129 ? 10.463 -6.236 -22.488 1.00 92.62 129 VAL A C 1
ATOM 1007 O O . VAL A 1 129 ? 11.530 -6.770 -22.777 1.00 92.62 129 VAL A O 1
ATOM 1010 N N . ALA A 1 130 ? 9.632 -5.804 -23.441 1.00 94.00 130 ALA A N 1
ATOM 1011 C CA . ALA A 1 130 ? 9.942 -5.941 -24.865 1.00 94.00 130 ALA A CA 1
ATOM 1012 C C . ALA A 1 130 ? 11.180 -5.131 -25.292 1.00 94.00 130 ALA A C 1
ATOM 1014 O O . ALA A 1 130 ? 11.858 -5.506 -26.248 1.00 94.00 130 ALA A O 1
ATOM 1015 N N . ARG A 1 131 ? 11.473 -4.019 -24.605 1.00 93.56 131 ARG A N 1
ATOM 1016 C CA . ARG A 1 131 ? 12.551 -3.092 -24.971 1.00 93.56 131 ARG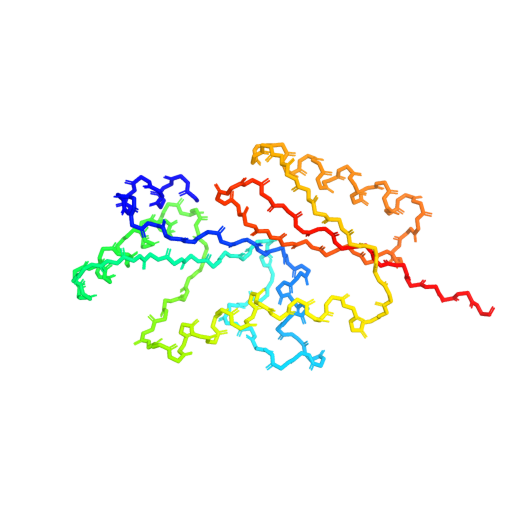 A CA 1
ATOM 1017 C C . ARG A 1 131 ? 13.863 -3.327 -24.217 1.00 93.56 131 ARG A C 1
ATOM 1019 O O . ARG A 1 131 ? 14.915 -3.068 -24.809 1.00 93.56 131 ARG A O 1
ATOM 1026 N N . TRP A 1 132 ? 13.796 -3.777 -22.963 1.00 91.50 132 TRP A N 1
ATOM 1027 C CA . TRP A 1 132 ? 14.944 -3.943 -22.053 1.00 91.50 132 TRP A CA 1
ATOM 1028 C C . TRP A 1 132 ? 15.037 -5.334 -21.402 1.00 91.50 132 TRP A C 1
ATOM 1030 O O . TRP A 1 132 ? 15.961 -5.602 -20.645 1.00 91.50 132 TRP A O 1
ATOM 1040 N N . GLY A 1 133 ? 14.105 -6.247 -21.683 1.00 88.88 133 GLY A N 1
ATOM 1041 C CA . GLY A 1 133 ? 14.132 -7.599 -21.126 1.00 88.88 133 GLY A CA 1
ATOM 1042 C C . GLY A 1 133 ? 13.937 -7.635 -19.608 1.00 88.88 133 GLY A C 1
ATOM 1043 O O . GLY A 1 133 ? 13.209 -6.827 -19.033 1.00 88.88 133 GLY A O 1
ATOM 1044 N N . SER A 1 134 ? 14.578 -8.610 -18.959 1.00 81.69 134 SER A N 1
ATOM 1045 C CA . SER A 1 134 ? 14.493 -8.838 -17.509 1.00 81.69 134 SER A CA 1
ATOM 1046 C C . SER A 1 134 ? 15.326 -7.867 -16.667 1.00 81.69 134 SER A C 1
ATOM 1048 O O . SER A 1 134 ? 15.252 -7.924 -15.446 1.00 81.69 134 SER A O 1
ATOM 1050 N N . GLU A 1 135 ? 16.121 -7.003 -17.298 1.00 84.00 135 GLU A N 1
ATOM 1051 C CA . GLU A 1 135 ? 16.945 -5.984 -16.625 1.00 84.00 135 GLU A CA 1
ATOM 1052 C C . GLU A 1 135 ? 16.115 -4.763 -16.196 1.00 84.00 135 GLU A C 1
ATOM 1054 O O . GLU A 1 135 ? 16.593 -3.877 -15.488 1.00 84.00 135 GLU A O 1
ATOM 1059 N N . CYS A 1 136 ? 14.848 -4.706 -16.614 1.00 90.19 136 CYS A N 1
ATOM 1060 C CA . CYS A 1 136 ? 13.925 -3.673 -16.188 1.00 90.19 136 CYS A CA 1
ATOM 1061 C C . CYS A 1 136 ? 13.332 -4.001 -14.814 1.00 90.19 136 CYS A C 1
ATOM 1063 O O . CYS A 1 136 ? 12.546 -4.937 -14.654 1.00 90.19 136 CYS A O 1
ATOM 1065 N N . ARG A 1 137 ? 13.615 -3.149 -13.833 1.00 92.88 137 ARG A N 1
ATOM 1066 C CA . ARG A 1 137 ? 12.867 -3.075 -12.580 1.00 92.88 137 ARG A CA 1
ATOM 1067 C C . ARG A 1 137 ? 11.600 -2.262 -12.788 1.00 92.88 137 ARG A C 1
ATOM 1069 O O . ARG A 1 137 ? 11.659 -1.112 -13.218 1.00 92.88 137 ARG A O 1
ATOM 1076 N N . PHE A 1 138 ? 10.467 -2.848 -12.429 1.00 95.56 138 PHE A N 1
ATOM 1077 C CA . PHE A 1 138 ? 9.160 -2.206 -12.479 1.00 95.56 138 PHE A CA 1
ATOM 1078 C C . PHE A 1 138 ? 8.492 -2.334 -11.112 1.00 95.56 138 PHE A C 1
ATOM 1080 O O . PHE A 1 138 ? 8.162 -3.438 -10.683 1.00 95.56 138 PHE A O 1
ATOM 1087 N N . VAL A 1 139 ? 8.350 -1.219 -10.398 1.00 97.12 139 VAL A N 1
ATOM 1088 C CA . VAL A 1 139 ? 7.822 -1.198 -9.028 1.00 97.12 139 VAL A CA 1
ATOM 1089 C C . VAL A 1 139 ? 6.654 -0.227 -8.957 1.00 97.12 139 VAL A C 1
ATOM 1091 O O . VAL A 1 139 ? 6.764 0.908 -9.419 1.00 97.12 139 VAL A O 1
ATOM 1094 N N . VAL A 1 140 ? 5.537 -0.680 -8.384 1.00 97.81 140 VAL A N 1
ATOM 1095 C CA . VAL A 1 140 ? 4.282 0.078 -8.352 1.00 97.81 140 VAL A CA 1
ATOM 1096 C C . VAL A 1 140 ? 3.636 0.018 -6.972 1.00 97.81 140 VAL A C 1
ATOM 1098 O O . VAL A 1 140 ? 3.537 -1.041 -6.345 1.00 97.81 140 VAL A O 1
ATOM 1101 N N . TRP A 1 141 ? 3.157 1.167 -6.517 1.00 97.94 141 TRP A N 1
ATOM 1102 C CA . TRP A 1 141 ? 2.257 1.314 -5.377 1.00 97.94 141 TRP A CA 1
ATOM 1103 C C . TRP A 1 141 ? 1.365 2.528 -5.619 1.00 97.94 141 TRP A C 1
ATOM 1105 O O . TRP A 1 141 ? 1.576 3.283 -6.566 1.00 97.94 141 TRP A O 1
ATOM 1115 N N . GLY A 1 142 ? 0.349 2.730 -4.793 1.00 96.19 142 GLY A N 1
ATOM 1116 C CA . GLY A 1 142 ? -0.560 3.835 -5.032 1.00 96.19 142 GLY A CA 1
ATOM 1117 C C . GLY A 1 142 ? -1.580 4.061 -3.944 1.00 96.19 142 GLY A C 1
ATOM 1118 O O . GLY A 1 142 ? -1.824 3.212 -3.083 1.00 96.19 142 GLY A O 1
ATOM 1119 N N . HIS A 1 143 ? -2.200 5.219 -4.067 1.00 94.62 143 HIS A N 1
ATOM 1120 C CA . HIS A 1 143 ? -3.395 5.595 -3.350 1.00 94.62 143 HIS A CA 1
ATOM 1121 C C . HIS A 1 143 ? -4.565 5.122 -4.229 1.00 94.62 143 HIS A C 1
ATOM 1123 O O . HIS A 1 143 ? -4.874 5.692 -5.275 1.00 94.62 143 HIS A O 1
ATOM 1129 N N . LEU A 1 144 ? -5.174 3.977 -3.896 1.00 90.44 144 LEU A N 1
ATOM 1130 C CA . LEU A 1 144 ? -6.243 3.448 -4.757 1.00 90.44 144 LEU A CA 1
ATOM 1131 C C . LEU A 1 144 ? -7.515 4.292 -4.624 1.00 90.44 144 LEU A C 1
ATOM 1133 O O . LEU A 1 144 ? -8.293 4.375 -5.569 1.00 90.44 144 LEU A O 1
ATOM 1137 N N . GLY A 1 145 ? -7.711 4.902 -3.449 1.00 84.50 145 GLY A N 1
ATOM 1138 C CA . GLY A 1 145 ? -8.891 5.689 -3.089 1.00 84.50 145 GLY A CA 1
ATOM 1139 C C . GLY A 1 145 ? -9.185 6.865 -4.024 1.00 84.50 145 GLY A C 1
ATOM 1140 O O . GLY A 1 145 ? -10.341 7.161 -4.309 1.00 84.50 145 GLY A O 1
ATOM 1141 N N . ASP A 1 146 ? -8.141 7.510 -4.522 1.00 90.50 146 ASP A N 1
ATOM 1142 C CA . ASP A 1 146 ? -8.166 8.724 -5.344 1.00 90.50 146 ASP A CA 1
ATOM 1143 C C . ASP A 1 146 ? -7.681 8.479 -6.785 1.00 90.50 146 ASP A C 1
ATOM 1145 O O . ASP A 1 146 ? -7.670 9.398 -7.605 1.00 90.50 146 ASP A O 1
ATOM 1149 N N . GLY A 1 147 ? -7.370 7.228 -7.140 1.00 94.25 147 GLY A N 1
ATOM 1150 C CA . GLY A 1 147 ? -7.035 6.848 -8.508 1.00 94.25 147 GLY A CA 1
ATOM 1151 C C . GLY A 1 147 ? -5.588 7.154 -8.905 1.00 94.25 147 GLY A C 1
ATOM 1152 O O . GLY A 1 147 ? -5.327 7.382 -10.089 1.00 94.25 147 GLY A O 1
ATOM 1153 N N . ASN A 1 148 ? -4.657 7.152 -7.948 1.00 97.56 148 ASN A N 1
ATOM 1154 C CA . ASN A 1 148 ? -3.270 7.556 -8.156 1.00 97.56 148 ASN A CA 1
ATOM 1155 C C . ASN A 1 148 ? -2.265 6.393 -8.019 1.00 97.56 148 ASN A C 1
ATOM 1157 O O . ASN A 1 148 ? -2.304 5.618 -7.061 1.00 97.56 148 ASN A O 1
ATOM 1161 N N . LEU A 1 149 ? -1.343 6.285 -8.980 1.00 97.56 149 LEU A N 1
ATOM 1162 C CA . LEU A 1 149 ? -0.267 5.296 -9.019 1.00 97.56 149 LEU A CA 1
ATOM 1163 C C . LEU A 1 149 ? 1.105 5.968 -9.079 1.00 97.56 149 LEU A C 1
ATOM 1165 O O . LEU A 1 149 ? 1.377 6.782 -9.961 1.00 97.56 149 LEU A O 1
ATOM 1169 N N . HIS A 1 150 ? 2.005 5.497 -8.222 1.00 97.94 150 HIS A N 1
ATOM 1170 C CA . HIS A 1 150 ? 3.438 5.748 -8.290 1.00 97.94 150 HIS A CA 1
ATOM 1171 C C . HIS A 1 150 ? 4.086 4.604 -9.060 1.00 97.94 150 HIS A C 1
ATOM 1173 O O . HIS A 1 150 ? 4.077 3.455 -8.610 1.00 97.94 150 HIS A O 1
ATOM 1179 N N . VAL A 1 151 ? 4.636 4.908 -10.232 1.00 97.88 151 VAL A N 1
ATOM 1180 C CA . VAL A 1 151 ? 5.272 3.928 -11.116 1.00 97.88 151 VAL A CA 1
ATOM 1181 C C . VAL A 1 151 ? 6.759 4.240 -11.209 1.00 97.88 151 VAL A C 1
ATOM 1183 O O . VAL A 1 151 ? 7.152 5.301 -11.691 1.00 97.88 151 VAL A O 1
ATOM 1186 N N . MET A 1 152 ? 7.590 3.303 -10.761 1.00 97.31 152 MET A N 1
ATOM 1187 C CA . MET A 1 152 ? 9.045 3.426 -10.780 1.00 97.31 152 MET A CA 1
ATOM 1188 C C . MET A 1 152 ? 9.634 2.447 -11.785 1.00 97.31 152 MET A C 1
ATOM 1190 O O . MET A 1 152 ? 9.377 1.241 -11.721 1.00 97.31 152 MET A O 1
ATOM 1194 N N . VAL A 1 153 ? 10.449 2.976 -12.694 1.00 96.31 153 VAL A N 1
ATOM 1195 C CA . VAL A 1 153 ? 11.137 2.198 -13.726 1.00 96.31 153 VAL A CA 1
ATOM 1196 C C . VAL A 1 153 ? 12.639 2.364 -13.557 1.00 96.31 153 VAL A C 1
ATOM 1198 O O . VAL A 1 153 ? 13.159 3.463 -13.725 1.00 96.31 153 VAL A O 1
ATOM 1201 N N . GLY A 1 154 ? 13.347 1.286 -13.241 1.00 93.94 154 GLY A N 1
ATOM 1202 C CA . GLY A 1 154 ? 14.810 1.250 -13.233 1.00 93.94 154 GLY A CA 1
ATOM 1203 C C . GLY A 1 154 ? 15.316 0.314 -14.319 1.00 93.94 154 GLY A C 1
ATOM 1204 O O . GLY A 1 154 ? 14.704 -0.721 -14.552 1.00 93.94 154 GLY A O 1
ATOM 1205 N N . ILE A 1 155 ? 16.424 0.659 -14.966 1.00 90.38 155 ILE A N 1
ATOM 1206 C CA . ILE A 1 155 ? 17.124 -0.246 -15.881 1.00 90.38 155 ILE A CA 1
ATOM 1207 C C . ILE A 1 155 ? 18.470 -0.562 -15.246 1.00 90.38 155 ILE A C 1
ATOM 1209 O O . ILE A 1 155 ? 19.230 0.356 -14.931 1.00 90.38 155 ILE A O 1
ATOM 1213 N N . ASP A 1 156 ? 18.739 -1.845 -15.033 1.00 79.19 156 ASP A N 1
ATOM 1214 C CA . ASP A 1 156 ? 20.071 -2.307 -14.668 1.00 79.19 156 ASP A CA 1
ATOM 1215 C C . ASP A 1 156 ? 20.986 -2.195 -15.882 1.00 79.19 156 ASP A C 1
ATOM 1217 O O . ASP A 1 156 ? 20.955 -3.027 -16.783 1.00 79.19 156 ASP A O 1
ATOM 1221 N N . ASP A 1 157 ? 21.780 -1.127 -15.930 1.00 64.06 157 ASP A N 1
ATOM 1222 C CA . ASP A 1 157 ? 22.778 -0.945 -16.976 1.00 64.06 157 ASP A CA 1
ATOM 1223 C C . ASP A 1 157 ? 24.023 -1.768 -16.616 1.00 64.06 157 ASP A C 1
ATOM 1225 O O . ASP A 1 157 ? 24.998 -1.267 -16.060 1.00 64.06 157 ASP A O 1
ATOM 1229 N N . ASN A 1 158 ? 23.967 -3.072 -16.893 1.00 54.28 158 ASN A N 1
ATOM 1230 C CA . ASN A 1 158 ? 25.116 -3.976 -16.808 1.00 54.28 158 ASN A CA 1
ATOM 1231 C C . ASN A 1 158 ? 26.003 -3.894 -18.063 1.00 54.28 158 ASN A C 1
ATOM 1233 O O . ASN A 1 158 ? 26.681 -4.864 -18.407 1.00 54.28 158 ASN A O 1
ATOM 1237 N N . THR A 1 159 ? 26.000 -2.758 -18.769 1.00 45.44 159 THR A N 1
ATOM 1238 C CA . THR A 1 159 ? 26.922 -2.543 -19.884 1.00 45.44 159 THR A CA 1
ATOM 1239 C C . THR A 1 159 ? 28.357 -2.502 -19.326 1.00 45.44 159 THR A C 1
ATOM 1241 O O . THR A 1 159 ? 28.649 -1.617 -18.520 1.00 45.44 159 THR A O 1
ATOM 1244 N N . PRO A 1 160 ? 29.234 -3.467 -19.677 1.00 45.31 160 PRO A N 1
ATOM 1245 C CA . PRO A 1 160 ? 30.616 -3.499 -19.199 1.00 45.31 160 PRO A CA 1
ATOM 1246 C C . PRO A 1 160 ? 31.464 -2.333 -19.723 1.00 45.31 160 PRO A C 1
ATOM 1248 O O . PRO A 1 160 ? 31.147 -1.793 -20.810 1.00 45.31 160 PRO A O 1
#

Radius of gyration: 17.21 Å; chains: 1; bounding box: 50×25×46 Å

Secondary structure (DSSP, 8-state):
-HHHHHHTTT-EEEEEEEEHHHHHHHHSTTSS---SS-S--SEEEEEEE--S-HHHHHHHHHHHHHHHHHTTS-S-----SSHHHHHHHHHHHH-GGGGGTTS--EEEEEE--GGGHHHHHHHHHHHHHHHHGGGEEEEEEEETTTTEEEEEEEE-----

InterPro domains:
  IPR004113 FAD-binding oxidoreductase/transferase, type 4, C-terminal [PF02913] (6-158)
  IPR016164 FAD-linked oxidase-like, C-terminal [SSF55103] (9-156)
  IPR051264 FAD-binding Oxidoreductase/Transferase Type 4 [PTHR43716] (2-153)

pLDDT: mean 93.98, std 7.57, range [45.31, 98.5]

Organism: NCBI:txid410659

Sequence (160 aa):
MRRLERELGGSLSSFEVMWAEFYRLVTTAPAPGRAILPHGHRFYVLVESRGVSVQADAEHFENVLAGALEDGEVVDAVIAKSDTERKTMWSLRDDVAQVTRDGPVSAFDVSLKINDMPGYLDEVHRALVARWGSECRFVVWGHLGDGNLHVMVGIDDNTP

Foldseek 3Di:
DVLCCVQLVNQWDAKKKWALLLLCLCQDPPHPAHDPDDRDDGMDIDTDGDDDDPVVSVVSVVVSVVVCCVVVVDVDDDDDPDVVVVVSVVCSVVVPVSLCVLHDKDKDKDADQLVCVVVVLVVVVVVCCVVQNPQWDWTWMAGSVRRIIIIIIDGDPPPD